Protein AF-A0A9D7XFF2-F1 (afdb_monomer_lite)

Secondary structure (DSSP, 8-state):
---EEEEEEEEE-TTS-EEEEEEEESSSEEEEEEEE------S---S-S--SEEEESSS-SSEEEEEEEEEEEEEEEEEE-TTS-EEEEEEEEEEEEEEEES--

Organism: NCBI:txid2981993

Sequence (104 aa):
METYELVRAAAIQNDDKIILVGSIFEGNDHFALARFNNTITGTINVGDKDNMFNIFPNPIHTFASIHINSSLNSGTLCIYNMLGNKMRTIEQIFGQQLQYNVNN

Foldseek 3Di:
DDKDWDFDDWDQDPQRKIKTWTWIDDVHTDTDIDIGDPPQDWDDPPVDPCPQKTWDRPVDDFKIKIFGPDWDQKDKDWDADPVRHTPDIDTRDGTGIDMDTPPD

Radius of gyration: 19.72 Å; chains: 1; bounding box: 46×26×52 Å

pLDDT: mean 83.87, std 11.92, range [46.62, 95.88]

InterPro domains:
  IPR026444 Secretion system, C-terminal sorting domain [PF18962] (54-103)

Structure (mmCIF, N/CA/C/O backbone):
data_AF-A0A9D7XFF2-F1
#
_entry.id   AF-A0A9D7XFF2-F1
#
loop_
_atom_site.group_PDB
_atom_site.id
_atom_site.type_symbol
_atom_site.label_atom_id
_atom_site.label_alt_id
_atom_site.label_comp_id
_atom_site.label_asym_id
_atom_site.label_entity_id
_atom_site.label_seq_id
_atom_site.pdbx_PDB_ins_code
_atom_site.Cartn_x
_atom_site.Cartn_y
_atom_site.Cartn_z
_atom_site.occupancy
_atom_site.B_iso_or_equiv
_atom_site.auth_seq_id
_atom_site.auth_comp_id
_atom_site.auth_asym_id
_atom_site.auth_atom_id
_atom_site.pdbx_PDB_model_num
ATOM 1 N N . MET A 1 1 ? 32.589 8.016 -22.426 1.00 65.12 1 MET A N 1
ATOM 2 C CA . MET A 1 1 ? 31.544 7.354 -23.230 1.00 65.12 1 MET A CA 1
ATOM 3 C C . MET A 1 1 ? 30.303 7.375 -22.364 1.00 65.12 1 MET A C 1
ATOM 5 O O . MET A 1 1 ? 30.412 6.959 -21.219 1.00 65.12 1 MET A O 1
ATOM 9 N N . GLU A 1 2 ? 29.216 7.990 -22.820 1.00 74.31 2 GLU A N 1
ATOM 10 C CA . GLU A 1 2 ? 27.999 8.105 -22.010 1.00 74.31 2 GLU A CA 1
ATOM 11 C C . GLU A 1 2 ? 27.242 6.780 -22.067 1.00 74.31 2 GLU A C 1
ATOM 13 O O . GLU A 1 2 ? 26.965 6.270 -23.152 1.00 74.31 2 GLU A O 1
ATOM 18 N N . THR A 1 3 ? 26.972 6.197 -20.904 1.00 86.12 3 THR A N 1
ATOM 19 C CA . THR A 1 3 ? 26.051 5.074 -20.769 1.00 86.12 3 THR A CA 1
ATOM 20 C C . THR A 1 3 ? 24.644 5.630 -20.623 1.00 86.12 3 THR A C 1
ATOM 22 O O . THR A 1 3 ? 24.431 6.626 -19.928 1.00 86.12 3 THR A O 1
ATOM 25 N N . TYR A 1 4 ? 23.677 5.009 -21.289 1.00 84.44 4 TYR A N 1
ATOM 26 C CA . TYR A 1 4 ? 22.277 5.387 -21.138 1.00 84.44 4 TYR A CA 1
ATOM 27 C C . TYR A 1 4 ? 21.376 4.158 -21.122 1.00 84.44 4 TYR A C 1
ATOM 29 O O . TYR A 1 4 ? 21.694 3.111 -21.687 1.00 84.44 4 TYR A O 1
ATOM 37 N N . GLU A 1 5 ? 20.217 4.318 -20.493 1.00 88.44 5 GLU A N 1
ATOM 38 C CA . GLU A 1 5 ? 19.175 3.304 -20.402 1.00 88.44 5 GLU A CA 1
ATOM 39 C C . GLU A 1 5 ? 17.876 3.898 -20.949 1.00 88.44 5 GLU A C 1
ATOM 41 O O . GLU A 1 5 ? 17.477 5.001 -20.570 1.00 88.44 5 GLU A O 1
ATOM 46 N N . LEU A 1 6 ? 17.214 3.185 -21.862 1.00 90.06 6 LEU A N 1
ATOM 47 C CA . LEU A 1 6 ? 15.944 3.607 -22.451 1.00 90.06 6 LEU A CA 1
ATOM 48 C C . LEU A 1 6 ? 14.886 2.530 -22.262 1.00 90.06 6 LEU A C 1
ATOM 50 O O . LEU A 1 6 ? 15.048 1.402 -22.726 1.00 90.06 6 LEU A O 1
ATOM 54 N N . VAL A 1 7 ? 13.753 2.909 -21.676 1.00 94.31 7 VAL A N 1
ATOM 55 C CA . VAL A 1 7 ? 12.532 2.096 -21.683 1.00 94.31 7 VAL A CA 1
ATOM 56 C C . VAL A 1 7 ? 11.745 2.416 -22.952 1.00 94.31 7 VAL A C 1
ATOM 58 O O . VAL A 1 7 ? 11.442 3.576 -23.225 1.00 94.31 7 VAL A O 1
ATOM 61 N N . ARG A 1 8 ? 11.412 1.390 -23.740 1.00 94.25 8 ARG A N 1
ATOM 62 C CA . ARG A 1 8 ? 10.678 1.530 -25.010 1.00 94.25 8 ARG A CA 1
ATOM 63 C C . ARG A 1 8 ? 9.209 1.145 -24.895 1.00 94.25 8 ARG A C 1
ATOM 65 O O . ARG A 1 8 ? 8.384 1.727 -25.591 1.00 94.25 8 ARG A O 1
ATOM 72 N N . ALA A 1 9 ? 8.881 0.175 -24.045 1.00 95.56 9 ALA A N 1
ATOM 73 C CA . ALA A 1 9 ? 7.498 -0.210 -23.791 1.00 95.56 9 ALA A CA 1
ATOM 74 C C . ALA A 1 9 ? 7.323 -0.829 -22.401 1.00 95.56 9 ALA A C 1
ATOM 76 O O . ALA A 1 9 ? 8.270 -1.353 -21.809 1.00 95.56 9 ALA A O 1
ATOM 77 N N . ALA A 1 10 ? 6.083 -0.783 -21.918 1.00 94.00 10 ALA A N 1
ATOM 78 C CA . ALA A 1 10 ? 5.640 -1.396 -20.677 1.00 94.00 10 ALA A CA 1
ATOM 79 C C . ALA A 1 10 ? 4.362 -2.210 -20.920 1.00 94.00 10 ALA A C 1
ATOM 81 O O . ALA A 1 10 ? 3.528 -1.815 -21.737 1.00 94.00 10 ALA A O 1
ATOM 82 N N . ALA A 1 11 ? 4.195 -3.321 -20.203 1.00 94.06 11 ALA A N 1
ATOM 83 C CA . ALA A 1 11 ? 2.981 -4.132 -20.241 1.00 94.06 11 ALA A CA 1
ATOM 84 C C . ALA A 1 11 ? 2.634 -4.692 -18.855 1.00 94.06 11 ALA A C 1
ATOM 86 O O . ALA A 1 11 ? 3.527 -5.055 -18.086 1.00 94.06 11 ALA A O 1
ATOM 87 N N . ILE A 1 12 ? 1.333 -4.795 -18.571 1.00 89.56 12 ILE A N 1
ATOM 88 C CA . ILE A 1 12 ? 0.794 -5.526 -17.418 1.00 89.56 12 ILE A CA 1
ATOM 89 C C . ILE A 1 12 ? 0.491 -6.955 -17.876 1.00 89.56 12 ILE A C 1
ATOM 91 O O . ILE A 1 12 ? -0.153 -7.162 -18.905 1.00 89.56 12 ILE A O 1
ATOM 95 N N . GLN A 1 13 ? 0.986 -7.940 -17.137 1.00 87.94 13 GLN A N 1
ATOM 96 C CA . GLN A 1 13 ? 0.762 -9.357 -17.402 1.00 87.94 13 GLN A CA 1
ATOM 97 C C . GLN A 1 13 ? -0.504 -9.864 -16.691 1.00 87.94 13 GLN A C 1
ATOM 99 O O . GLN A 1 13 ? -0.944 -9.280 -15.708 1.00 87.94 13 GLN A O 1
ATOM 104 N N . ASN A 1 14 ? -1.050 -11.005 -17.132 1.00 87.88 14 ASN A N 1
ATOM 105 C CA . ASN A 1 14 ? -2.241 -11.635 -16.528 1.00 87.88 14 ASN A CA 1
ATOM 106 C C . ASN A 1 14 ? -2.059 -12.062 -15.055 1.00 87.88 14 ASN A C 1
ATOM 108 O O . ASN A 1 14 ? -3.018 -12.485 -14.421 1.00 87.88 14 ASN A O 1
ATOM 112 N N . ASP A 1 15 ? -0.833 -12.015 -14.533 1.00 83.31 15 ASP A N 1
ATOM 113 C CA . ASP A 1 15 ? -0.484 -12.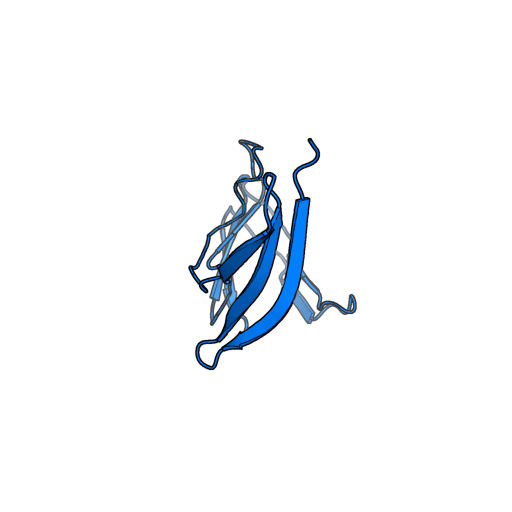299 -13.141 1.00 83.31 15 ASP A CA 1
ATOM 114 C C . ASP A 1 15 ? -0.190 -11.019 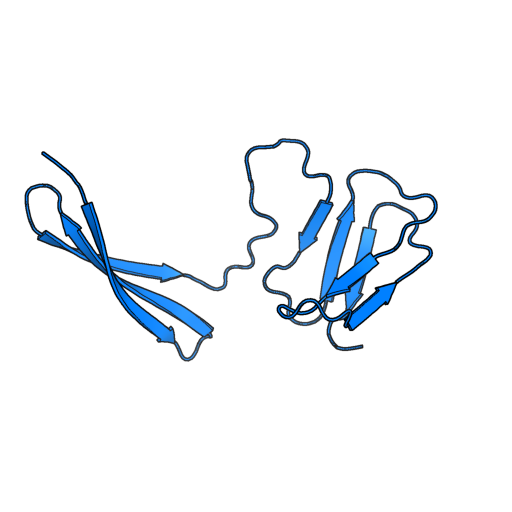-12.327 1.00 83.31 15 ASP A C 1
ATOM 116 O O . ASP A 1 15 ? 0.547 -11.082 -11.336 1.00 83.31 15 ASP A O 1
ATOM 120 N N . ASP A 1 16 ? -0.733 -9.880 -12.783 1.00 79.12 16 ASP A N 1
ATOM 121 C CA . ASP A 1 16 ? -0.633 -8.519 -12.232 1.00 79.12 16 ASP A CA 1
ATOM 122 C C . ASP A 1 16 ? 0.794 -7.965 -12.105 1.00 79.12 16 ASP A C 1
ATOM 124 O O . ASP A 1 16 ? 1.040 -7.019 -11.356 1.00 79.12 16 ASP A O 1
ATOM 128 N N . LYS A 1 17 ? 1.757 -8.544 -12.827 1.00 84.62 17 LYS A N 1
ATOM 129 C CA . LYS A 1 17 ? 3.152 -8.080 -12.850 1.00 84.62 17 LYS A CA 1
ATOM 130 C C . LYS A 1 17 ? 3.397 -7.108 -13.995 1.00 84.62 17 LYS A C 1
ATOM 132 O O . LYS A 1 17 ? 2.734 -7.165 -15.031 1.00 84.62 17 LYS A O 1
ATOM 137 N N . ILE A 1 18 ? 4.404 -6.254 -13.833 1.00 89.44 18 ILE A N 1
ATOM 138 C CA . ILE A 1 18 ? 4.806 -5.278 -14.852 1.00 89.44 18 ILE A CA 1
ATOM 139 C C . ILE A 1 18 ? 6.076 -5.765 -15.548 1.00 89.44 18 ILE A C 1
ATOM 141 O O . ILE A 1 18 ? 7.060 -6.119 -14.893 1.00 89.44 18 ILE A O 1
ATOM 145 N N . ILE A 1 19 ? 6.075 -5.739 -16.879 1.00 91.56 19 ILE A N 1
ATOM 146 C CA . ILE A 1 19 ? 7.274 -5.906 -17.704 1.00 91.56 19 ILE A CA 1
ATOM 147 C C . ILE A 1 19 ? 7.630 -4.571 -18.351 1.00 91.56 19 ILE A C 1
ATOM 149 O O . ILE A 1 19 ? 6.763 -3.921 -18.932 1.00 91.56 19 ILE A O 1
ATOM 153 N N . LEU A 1 20 ? 8.914 -4.213 -18.306 1.00 94.62 20 LEU A N 1
ATOM 154 C CA . LEU A 1 20 ? 9.517 -3.154 -19.110 1.00 94.62 20 LEU A CA 1
ATOM 155 C C . LEU A 1 20 ? 10.490 -3.769 -20.118 1.00 94.62 20 LEU A C 1
ATOM 157 O O . LEU A 1 20 ? 11.313 -4.611 -19.753 1.00 94.62 20 LEU A O 1
ATOM 161 N N . VAL A 1 21 ? 10.419 -3.320 -21.369 1.00 95.38 21 VAL A N 1
ATOM 162 C CA . VAL A 1 21 ? 11.387 -3.658 -22.423 1.00 95.38 21 VAL A CA 1
ATOM 163 C C . VAL A 1 21 ? 12.087 -2.403 -22.909 1.00 95.38 21 VAL A C 1
ATOM 165 O O . VAL A 1 21 ? 11.482 -1.329 -23.000 1.00 95.38 21 VAL A O 1
ATOM 168 N N . GLY A 1 22 ? 13.363 -2.535 -23.242 1.00 95.25 22 GLY A N 1
ATOM 169 C CA . GLY A 1 22 ? 14.195 -1.391 -23.560 1.00 95.25 22 GLY A CA 1
ATOM 170 C C . GLY A 1 22 ? 15.548 -1.761 -24.139 1.00 95.25 22 GLY A C 1
ATOM 171 O O . GLY A 1 22 ? 15.773 -2.888 -24.588 1.00 95.25 22 GLY A O 1
ATOM 172 N N . SER A 1 23 ? 16.441 -0.782 -24.127 1.00 94.75 23 SER A N 1
ATOM 173 C CA . SER A 1 23 ? 17.832 -0.954 -24.522 1.00 94.75 23 SER A CA 1
ATOM 174 C C . SER A 1 23 ? 18.768 -0.243 -23.553 1.00 94.75 23 SER A C 1
ATOM 176 O O . SER A 1 23 ? 18.435 0.824 -23.035 1.00 94.75 23 SER A O 1
ATOM 178 N N . ILE A 1 24 ? 19.936 -0.835 -23.334 1.00 93.88 24 ILE A N 1
ATOM 179 C CA . ILE A 1 24 ? 21.050 -0.238 -22.594 1.00 93.88 24 ILE A CA 1
ATOM 180 C C . ILE A 1 24 ? 22.177 -0.010 -23.593 1.00 93.88 24 ILE A C 1
ATOM 182 O O . ILE A 1 24 ? 22.459 -0.895 -24.402 1.00 93.88 24 ILE A O 1
ATOM 186 N N . PHE A 1 25 ? 22.812 1.155 -23.534 1.00 91.31 25 PHE A N 1
A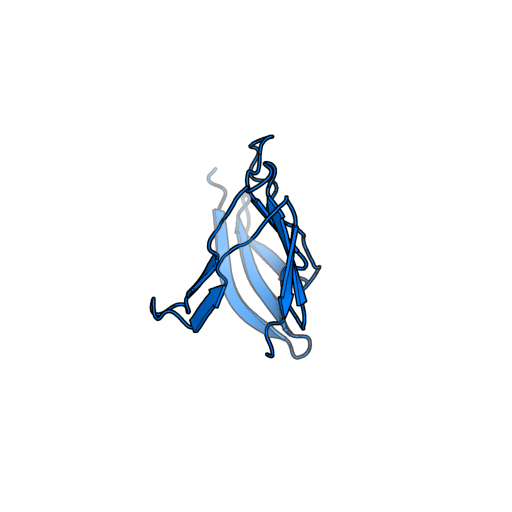TOM 187 C CA . PHE A 1 25 ? 23.986 1.453 -24.340 1.00 91.31 25 PHE A CA 1
ATOM 188 C C . PHE A 1 25 ? 25.240 1.478 -23.473 1.00 91.31 25 PHE A C 1
ATOM 190 O O . PHE A 1 25 ? 25.387 2.325 -22.590 1.00 91.31 25 PHE A O 1
ATOM 197 N N . GLU A 1 26 ? 26.165 0.568 -23.769 1.00 88.88 26 GLU A N 1
ATOM 198 C CA . GLU A 1 26 ? 27.489 0.494 -23.144 1.00 88.88 26 GLU A CA 1
ATOM 199 C C . GLU A 1 26 ? 28.554 0.326 -24.235 1.00 88.88 26 GLU A C 1
ATOM 201 O O . GLU A 1 26 ? 29.197 -0.709 -24.394 1.00 88.88 26 GLU A O 1
ATOM 206 N N . GLY A 1 27 ? 28.655 1.336 -25.097 1.00 89.31 27 GLY A N 1
ATOM 207 C CA . GLY A 1 27 ? 29.503 1.295 -26.290 1.00 89.31 27 GLY A CA 1
ATOM 208 C C . GLY A 1 27 ? 28.907 0.523 -27.470 1.00 89.31 27 GLY A C 1
ATOM 209 O O . GLY A 1 27 ? 29.332 0.753 -28.599 1.00 89.31 27 GLY A O 1
ATOM 210 N N . ASN A 1 28 ? 27.886 -0.301 -27.225 1.00 90.06 28 ASN A N 1
ATOM 211 C CA . ASN A 1 28 ? 26.969 -0.891 -28.202 1.00 90.06 28 ASN A CA 1
ATOM 212 C C . ASN A 1 28 ? 25.551 -0.970 -27.605 1.00 90.06 28 ASN A C 1
ATOM 214 O O . ASN A 1 28 ? 25.396 -0.934 -26.383 1.00 90.06 28 ASN A O 1
ATOM 218 N N . ASP A 1 29 ? 24.530 -1.095 -28.458 1.00 90.19 29 ASP A N 1
ATOM 219 C CA . ASP A 1 29 ? 23.139 -1.285 -28.031 1.00 90.19 29 ASP A CA 1
ATOM 220 C C . ASP A 1 29 ? 22.871 -2.735 -27.613 1.00 90.19 29 ASP A C 1
ATOM 222 O O . ASP A 1 29 ? 23.030 -3.668 -28.404 1.00 90.19 29 ASP A O 1
ATOM 226 N N . HIS A 1 30 ? 22.387 -2.920 -26.388 1.00 93.44 30 HIS A N 1
ATOM 227 C CA . HIS A 1 30 ? 21.954 -4.206 -25.850 1.00 93.44 30 HIS A CA 1
ATOM 228 C C . HIS A 1 30 ? 20.456 -4.186 -25.555 1.00 93.44 30 HIS A C 1
ATOM 230 O O . HIS A 1 30 ? 19.924 -3.206 -25.037 1.00 93.44 30 HIS A O 1
ATOM 236 N N . PHE A 1 31 ? 19.766 -5.288 -25.849 1.00 93.56 31 PHE A N 1
ATOM 237 C CA . PHE A 1 31 ? 18.382 -5.479 -25.423 1.00 93.56 31 PHE A CA 1
ATOM 238 C C . PHE A 1 31 ? 18.309 -5.636 -23.899 1.00 93.56 31 PHE A C 1
ATOM 240 O O . PHE A 1 31 ? 19.089 -6.389 -23.315 1.00 93.56 31 PHE A O 1
ATOM 247 N N . ALA A 1 32 ? 17.343 -4.969 -23.270 1.00 92.88 32 ALA A N 1
ATOM 248 C CA . ALA A 1 32 ? 17.115 -5.036 -21.833 1.00 92.88 32 ALA A CA 1
ATOM 249 C C . ALA A 1 32 ? 15.653 -5.365 -21.507 1.00 92.88 32 ALA A C 1
ATOM 251 O O . ALA A 1 32 ? 14.720 -4.876 -22.151 1.00 92.88 32 ALA A O 1
ATOM 252 N N . LEU A 1 33 ? 15.466 -6.186 -20.473 1.00 91.69 33 LEU A N 1
ATOM 253 C CA . LEU A 1 33 ? 14.169 -6.626 -19.967 1.00 91.69 33 LEU A CA 1
ATOM 254 C C . LEU A 1 33 ? 14.183 -6.572 -18.439 1.00 91.69 33 LEU A C 1
ATOM 256 O O . LEU A 1 33 ? 15.036 -7.194 -17.807 1.00 91.69 33 LEU A O 1
ATOM 260 N N . ALA A 1 34 ? 13.198 -5.895 -17.855 1.00 89.06 34 ALA A N 1
ATOM 261 C CA . ALA A 1 34 ? 12.956 -5.906 -16.417 1.00 89.06 34 ALA A CA 1
ATOM 262 C C . ALA A 1 34 ? 11.538 -6.409 -16.139 1.00 89.06 34 ALA A C 1
ATOM 264 O O . ALA A 1 34 ? 10.574 -5.950 -16.753 1.00 89.06 34 ALA A O 1
ATOM 265 N N . ARG A 1 35 ? 11.403 -7.350 -15.200 1.00 84.31 35 ARG A N 1
ATOM 266 C CA . ARG A 1 35 ? 10.106 -7.842 -14.723 1.00 84.31 35 ARG A CA 1
ATOM 267 C C . ARG A 1 35 ? 9.973 -7.528 -13.242 1.00 84.31 35 ARG A C 1
ATOM 269 O O . ARG A 1 35 ? 10.700 -8.082 -12.419 1.00 84.31 35 ARG A O 1
ATOM 276 N N . PHE A 1 36 ? 9.033 -6.655 -12.913 1.00 80.25 36 PHE A N 1
ATOM 277 C CA . PHE A 1 36 ? 8.700 -6.317 -11.539 1.00 80.25 36 PHE A CA 1
ATOM 278 C C . PHE A 1 36 ? 7.743 -7.372 -11.007 1.00 80.25 36 PHE A C 1
ATOM 280 O O . PHE A 1 36 ? 6.605 -7.497 -11.458 1.00 80.25 36 PHE A O 1
ATOM 287 N N . ASN A 1 37 ? 8.235 -8.173 -10.070 1.00 78.00 37 ASN A N 1
ATOM 288 C CA . ASN A 1 37 ? 7.415 -9.159 -9.392 1.00 78.00 37 ASN A CA 1
ATOM 289 C C . ASN A 1 37 ? 6.595 -8.474 -8.295 1.00 78.00 37 ASN A C 1
ATOM 291 O O . ASN A 1 37 ? 7.114 -7.607 -7.597 1.00 78.00 37 ASN A O 1
ATOM 295 N N . ASN A 1 38 ? 5.363 -8.940 -8.076 1.00 67.06 38 ASN A N 1
ATOM 296 C CA . ASN A 1 38 ? 4.524 -8.559 -6.931 1.00 67.06 38 ASN A CA 1
ATOM 297 C C . ASN A 1 38 ? 5.023 -9.200 -5.628 1.00 67.06 38 ASN A C 1
ATOM 299 O O . ASN A 1 38 ? 4.246 -9.732 -4.836 1.00 67.06 38 ASN A O 1
ATOM 303 N N . THR A 1 39 ? 6.338 -9.216 -5.422 1.00 66.62 39 THR A N 1
ATOM 304 C CA . THR A 1 39 ? 6.905 -9.582 -4.134 1.00 66.62 39 THR A CA 1
ATOM 305 C C . THR A 1 39 ? 6.408 -8.547 -3.141 1.00 66.62 39 THR A C 1
ATOM 307 O O . THR A 1 39 ? 6.614 -7.353 -3.338 1.00 66.62 39 THR A O 1
ATOM 310 N N . ILE A 1 40 ? 5.740 -9.005 -2.087 1.00 58.88 40 ILE A N 1
ATOM 311 C CA . ILE A 1 40 ? 5.373 -8.149 -0.968 1.00 58.88 40 ILE A CA 1
ATOM 312 C C . ILE A 1 40 ? 6.678 -7.656 -0.351 1.00 58.88 40 ILE A C 1
ATOM 314 O O . ILE A 1 40 ? 7.349 -8.376 0.389 1.00 58.88 40 ILE A O 1
ATOM 318 N N . THR A 1 41 ? 7.059 -6.433 -0.683 1.00 58.25 41 THR A N 1
ATOM 319 C CA . THR A 1 41 ? 8.159 -5.746 -0.029 1.00 58.25 41 THR A CA 1
ATOM 320 C C . THR A 1 41 ? 7.524 -4.899 1.056 1.00 58.25 41 THR A C 1
ATOM 322 O O . THR A 1 41 ? 6.909 -3.869 0.776 1.00 58.25 41 THR A O 1
ATOM 325 N N . GLY A 1 42 ? 7.631 -5.348 2.309 1.00 59.28 42 GLY A N 1
ATOM 326 C CA . GLY A 1 42 ? 7.467 -4.427 3.430 1.00 59.28 42 GLY A CA 1
ATOM 327 C C . GLY A 1 42 ? 8.374 -3.218 3.197 1.00 59.28 42 GLY A C 1
ATOM 328 O O . GLY A 1 42 ? 9.482 -3.400 2.701 1.00 59.28 42 GLY A O 1
ATOM 329 N N . THR A 1 43 ? 7.829 -2.026 3.455 1.00 57.69 43 THR A N 1
ATOM 330 C CA . THR A 1 43 ? 8.460 -0.692 3.471 1.00 57.69 43 THR A CA 1
ATOM 331 C C . THR A 1 43 ? 9.837 -0.546 2.822 1.00 57.69 43 THR A C 1
ATOM 333 O O . THR A 1 43 ? 10.819 -1.144 3.250 1.00 57.69 43 THR A O 1
ATOM 336 N N . ILE A 1 44 ? 9.911 0.365 1.846 1.00 56.22 44 ILE A N 1
ATOM 337 C CA . ILE A 1 44 ? 11.151 0.899 1.277 1.00 56.22 44 ILE A CA 1
ATOM 338 C C . ILE A 1 44 ? 12.153 1.132 2.420 1.00 56.22 44 ILE A C 1
ATOM 340 O O . ILE A 1 44 ? 11.905 1.949 3.306 1.00 56.22 44 ILE A O 1
ATOM 344 N N . ASN A 1 45 ? 13.285 0.424 2.397 1.00 51.03 45 ASN A N 1
ATOM 345 C CA . ASN A 1 45 ? 14.478 0.835 3.133 1.00 51.03 45 ASN A CA 1
ATOM 346 C C . ASN A 1 45 ? 15.015 2.098 2.442 1.00 51.03 45 ASN A C 1
ATOM 348 O O . ASN A 1 45 ? 16.027 2.055 1.745 1.00 51.03 45 ASN A O 1
ATOM 352 N N . VAL A 1 46 ? 14.300 3.220 2.564 1.00 57.47 46 VAL A N 1
ATOM 353 C CA . VAL A 1 46 ? 14.947 4.524 2.440 1.00 57.47 46 VAL A CA 1
ATOM 354 C C . VAL A 1 46 ? 15.889 4.558 3.636 1.00 57.47 46 VAL A C 1
ATOM 356 O O . VAL A 1 46 ? 15.462 4.207 4.729 1.00 57.47 46 VAL A O 1
ATOM 359 N N . GLY A 1 47 ? 17.173 4.835 3.418 1.00 46.62 47 GLY A N 1
ATOM 360 C CA . GLY A 1 47 ? 18.276 4.614 4.366 1.00 46.62 47 GLY A CA 1
ATOM 361 C C . GLY A 1 47 ? 18.224 5.355 5.711 1.00 46.62 47 GLY A C 1
ATOM 362 O O . GLY A 1 47 ? 19.264 5.489 6.354 1.00 46.62 47 GLY A O 1
ATOM 363 N N . ASP A 1 48 ? 17.055 5.802 6.156 1.00 54.78 48 ASP A N 1
ATOM 364 C CA . ASP A 1 48 ? 16.821 6.362 7.472 1.00 54.78 48 ASP A CA 1
ATOM 365 C C . ASP A 1 48 ? 16.541 5.221 8.454 1.00 54.78 48 ASP A C 1
ATOM 367 O O . ASP A 1 48 ? 15.538 4.513 8.385 1.00 54.78 48 ASP A O 1
ATOM 371 N N . LYS A 1 49 ? 17.464 5.031 9.401 1.00 56.25 49 LYS A N 1
ATOM 372 C CA . LYS A 1 49 ? 17.390 3.998 10.449 1.00 56.25 49 LYS A CA 1
ATOM 373 C C . LYS A 1 49 ? 16.196 4.154 11.404 1.00 56.25 49 LYS A C 1
ATOM 375 O O . LYS A 1 49 ? 16.001 3.286 12.246 1.00 56.25 49 LYS A O 1
ATOM 380 N N . ASP A 1 50 ? 15.385 5.194 11.229 1.00 64.19 50 ASP A N 1
ATOM 381 C CA . ASP A 1 50 ? 14.248 5.543 12.072 1.00 64.19 50 ASP A CA 1
ATOM 382 C C . ASP A 1 50 ? 12.992 5.794 11.226 1.00 64.19 50 ASP A C 1
ATOM 384 O O . ASP A 1 50 ? 12.402 6.875 11.257 1.00 64.19 50 ASP A O 1
ATOM 388 N N . ASN A 1 51 ? 12.540 4.790 10.466 1.00 62.72 51 ASN A N 1
ATOM 389 C CA . ASN A 1 51 ? 11.193 4.843 9.898 1.00 62.72 51 ASN A CA 1
ATOM 390 C C . ASN A 1 51 ? 10.181 4.964 11.049 1.00 62.72 51 ASN A C 1
ATOM 392 O O . ASN A 1 51 ? 9.879 3.997 11.749 1.00 62.72 51 ASN A O 1
ATOM 396 N N . MET A 1 52 ? 9.650 6.173 11.243 1.00 71.31 52 MET A N 1
ATOM 397 C CA . MET A 1 52 ? 8.661 6.493 12.279 1.00 71.31 52 MET A CA 1
ATOM 398 C C . MET A 1 52 ? 7.381 5.655 12.132 1.00 71.31 52 MET A C 1
ATOM 400 O O . MET A 1 52 ? 6.640 5.472 13.098 1.00 71.31 52 MET A O 1
ATOM 404 N N . PHE A 1 53 ? 7.123 5.145 10.928 1.00 80.44 53 PHE A N 1
ATOM 405 C CA . PHE A 1 53 ? 5.892 4.479 10.550 1.00 80.44 53 PHE A CA 1
ATOM 406 C C . PHE A 1 53 ? 6.145 3.444 9.447 1.00 80.44 53 PHE A C 1
ATOM 408 O O . PHE A 1 53 ? 6.773 3.757 8.438 1.00 80.44 53 PHE A O 1
ATOM 415 N N . ASN A 1 54 ? 5.622 2.230 9.617 1.00 83.31 54 ASN A N 1
ATOM 416 C CA . ASN A 1 54 ? 5.737 1.133 8.662 1.00 83.31 54 ASN A CA 1
ATOM 417 C C . ASN A 1 54 ? 4.358 0.561 8.327 1.00 83.31 54 ASN A C 1
ATOM 419 O O . ASN A 1 54 ? 3.550 0.331 9.224 1.00 83.31 54 ASN A O 1
ATOM 423 N N . ILE A 1 55 ? 4.108 0.269 7.047 1.00 84.50 55 ILE A N 1
ATOM 424 C CA . ILE A 1 55 ? 2.894 -0.427 6.597 1.00 84.50 55 ILE A CA 1
ATOM 425 C C . ILE A 1 55 ? 3.282 -1.699 5.854 1.00 84.50 55 ILE A C 1
ATOM 427 O O . ILE A 1 55 ? 4.112 -1.665 4.943 1.00 84.50 55 ILE A O 1
ATOM 431 N N . PHE A 1 56 ? 2.650 -2.814 6.208 1.00 82.19 56 PHE A N 1
ATOM 432 C CA . PHE A 1 56 ? 2.825 -4.086 5.514 1.00 82.19 56 PHE A CA 1
ATOM 433 C C . PHE A 1 56 ? 1.589 -4.990 5.646 1.00 82.19 56 PHE A C 1
ATOM 435 O O . PHE A 1 56 ? 0.885 -4.903 6.647 1.00 82.19 56 PHE A O 1
ATOM 442 N N . PRO A 1 57 ? 1.332 -5.909 4.702 1.00 79.44 57 PRO A N 1
ATOM 443 C CA . PRO A 1 57 ? 2.027 -6.073 3.427 1.00 79.44 57 PRO A CA 1
ATOM 444 C C . PRO A 1 57 ? 1.740 -4.911 2.465 1.00 79.44 57 PRO A C 1
ATOM 446 O O . PRO A 1 57 ? 0.640 -4.375 2.457 1.00 79.44 57 PRO A O 1
ATOM 449 N N . ASN A 1 58 ? 2.729 -4.522 1.660 1.00 67.94 58 ASN A N 1
ATOM 450 C CA . ASN A 1 58 ? 2.529 -3.680 0.482 1.00 67.94 58 ASN A CA 1
ATOM 451 C C . ASN A 1 58 ? 2.984 -4.484 -0.751 1.00 67.94 58 ASN A C 1
ATOM 453 O O . ASN A 1 58 ? 4.146 -4.901 -0.760 1.00 67.94 58 ASN A O 1
ATOM 457 N N . PRO A 1 59 ? 2.135 -4.733 -1.769 1.00 81.31 59 PRO A N 1
ATOM 458 C CA . PRO A 1 59 ? 0.718 -4.350 -1.906 1.00 81.31 59 PRO A CA 1
ATOM 459 C C . PRO A 1 59 ? -0.232 -4.954 -0.853 1.00 81.31 59 PRO A C 1
ATOM 461 O O . PRO A 1 59 ? 0.013 -6.043 -0.333 1.00 81.31 59 PRO A O 1
ATOM 464 N N . ILE A 1 60 ? -1.322 -4.241 -0.537 1.00 83.31 60 ILE A N 1
ATOM 465 C CA . ILE A 1 60 ? -2.326 -4.652 0.462 1.00 83.31 60 ILE A CA 1
ATOM 466 C C . ILE A 1 60 ? -3.46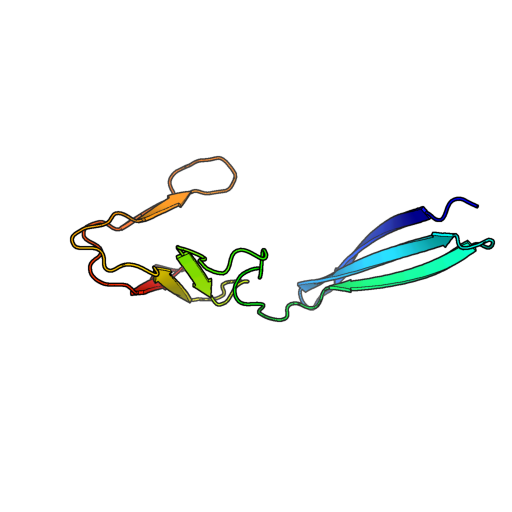9 -5.402 -0.235 1.00 83.31 60 ILE A C 1
ATOM 468 O O . ILE A 1 60 ? -4.103 -4.850 -1.129 1.00 83.31 60 ILE A O 1
ATOM 472 N N . HIS A 1 61 ? -3.776 -6.625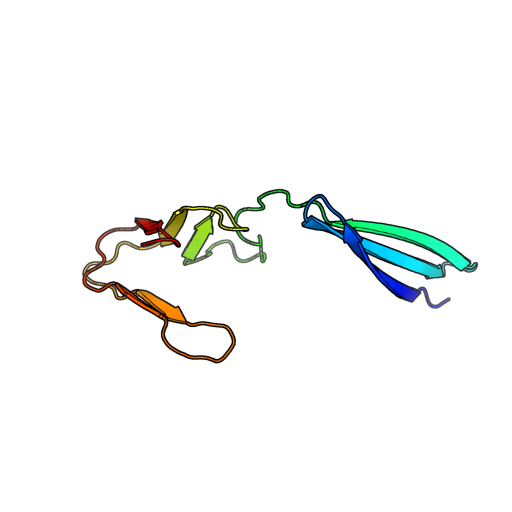 0.213 1.00 80.56 61 HIS A N 1
ATOM 473 C CA . HIS A 1 61 ? -4.915 -7.405 -0.300 1.00 80.56 61 HIS A CA 1
ATOM 474 C C . HIS A 1 61 ? -6.179 -7.265 0.561 1.00 80.56 61 HIS A C 1
ATOM 476 O O . HIS A 1 61 ? -7.225 -6.865 0.065 1.00 80.56 61 HIS A O 1
ATOM 482 N N . THR A 1 62 ? -6.084 -7.583 1.857 1.00 86.81 62 THR A N 1
ATOM 483 C CA . THR A 1 62 ? -7.241 -7.584 2.779 1.00 86.81 62 THR A CA 1
ATOM 484 C C . THR A 1 62 ? -6.970 -6.758 4.027 1.00 86.81 62 THR A C 1
ATOM 486 O O . THR A 1 62 ? -7.812 -5.975 4.455 1.00 86.81 62 THR A O 1
ATOM 489 N N . PHE A 1 63 ? -5.777 -6.903 4.604 1.00 87.00 63 PHE A N 1
ATOM 490 C CA . PHE A 1 63 ? -5.377 -6.169 5.794 1.00 87.00 63 PHE A CA 1
ATOM 491 C C . PHE A 1 63 ? -3.991 -5.572 5.622 1.00 87.00 63 PHE A C 1
ATOM 493 O O . PHE A 1 63 ? -3.127 -6.193 5.002 1.00 87.00 63 PHE A O 1
ATOM 500 N N . ALA A 1 64 ? -3.783 -4.411 6.231 1.00 87.88 64 ALA A N 1
ATOM 501 C CA . ALA A 1 64 ? -2.481 -3.802 6.423 1.00 87.88 64 ALA A CA 1
ATOM 502 C C . ALA A 1 64 ? -2.206 -3.644 7.920 1.00 87.88 64 ALA A C 1
ATOM 504 O O . ALA A 1 64 ? -3.007 -3.065 8.655 1.00 87.88 64 ALA A O 1
ATOM 505 N N . SER A 1 65 ? -1.068 -4.155 8.363 1.00 87.75 65 SER A N 1
ATOM 506 C CA . SER A 1 65 ? -0.465 -3.839 9.648 1.00 87.75 65 SER A CA 1
ATOM 507 C C . SER A 1 65 ? 0.276 -2.523 9.528 1.00 87.75 65 SER A C 1
ATOM 509 O O . SER A 1 65 ? 1.170 -2.362 8.698 1.00 87.75 65 SER A O 1
ATOM 511 N N . ILE A 1 66 ? -0.102 -1.600 10.391 1.00 88.25 66 ILE A N 1
ATOM 512 C CA . ILE A 1 66 ? 0.471 -0.275 10.502 1.00 88.25 66 ILE A CA 1
ATOM 513 C C . ILE A 1 66 ? 1.213 -0.234 11.833 1.00 88.25 66 ILE A C 1
ATOM 515 O O . ILE A 1 66 ? 0.586 -0.362 12.882 1.00 88.25 66 ILE A O 1
ATOM 519 N N . HIS A 1 67 ? 2.533 -0.097 11.786 1.00 87.44 67 HIS A N 1
ATOM 520 C CA . HIS A 1 67 ? 3.402 0.033 12.952 1.00 87.44 67 HIS A CA 1
ATOM 521 C C . HIS A 1 67 ? 3.941 1.451 13.059 1.00 87.44 67 HIS A C 1
ATOM 523 O O . HIS A 1 67 ? 4.309 2.056 12.058 1.00 87.44 67 HIS A O 1
ATOM 529 N N . ILE A 1 68 ? 4.026 1.955 14.278 1.00 87.31 68 ILE A N 1
ATOM 530 C CA . ILE A 1 68 ? 4.531 3.276 14.627 1.00 87.31 68 ILE A CA 1
ATOM 531 C C . ILE A 1 68 ? 5.647 3.043 15.637 1.00 87.31 68 ILE A C 1
ATOM 533 O O . ILE A 1 68 ? 5.460 2.304 16.599 1.00 87.31 68 ILE A O 1
ATOM 537 N N . ASN A 1 69 ? 6.807 3.657 15.426 1.00 84.50 69 ASN A N 1
ATOM 538 C CA . ASN A 1 69 ? 7.979 3.446 16.285 1.00 84.50 69 ASN A CA 1
ATOM 539 C C . ASN A 1 69 ? 7.837 4.116 17.674 1.00 84.50 69 ASN A C 1
ATOM 541 O O . ASN A 1 69 ? 8.687 3.987 18.548 1.00 84.50 69 ASN A O 1
ATOM 545 N N . SER A 1 70 ? 6.751 4.856 17.898 1.00 83.38 70 SER A N 1
ATOM 546 C CA . SER A 1 70 ? 6.418 5.480 19.174 1.00 83.38 70 SER A CA 1
ATOM 547 C C . SER A 1 70 ? 4.990 5.146 19.592 1.00 83.38 70 SER A C 1
ATOM 549 O O . SER A 1 70 ? 4.085 5.009 18.769 1.00 83.38 70 SER A O 1
ATOM 551 N N . SER A 1 71 ? 4.788 4.984 20.900 1.00 88.88 71 SER A N 1
ATOM 552 C CA . SER A 1 71 ? 3.467 4.683 21.446 1.00 88.88 71 SER A CA 1
ATOM 553 C C . SER A 1 71 ? 2.584 5.920 21.414 1.00 88.88 71 SER A C 1
ATOM 555 O O . SER A 1 71 ? 2.923 6.955 21.988 1.00 88.88 71 SER A O 1
ATOM 557 N N . LEU A 1 72 ? 1.420 5.792 20.787 1.00 88.81 72 LEU A N 1
ATOM 558 C CA . LEU A 1 72 ? 0.389 6.813 20.792 1.00 88.81 72 LEU A CA 1
ATOM 559 C C . LEU A 1 72 ? -0.456 6.715 22.064 1.00 88.81 72 LEU A C 1
ATOM 561 O O . LEU A 1 72 ? -0.909 5.635 22.445 1.00 88.81 72 LEU A O 1
ATOM 565 N N . ASN A 1 73 ? -0.710 7.867 22.683 1.00 91.25 73 ASN A N 1
ATOM 566 C CA . ASN A 1 73 ? -1.694 8.004 23.759 1.00 91.25 73 ASN A CA 1
ATOM 567 C C . ASN A 1 73 ? -3.088 8.369 23.234 1.00 91.25 73 ASN A C 1
ATOM 569 O O . ASN A 1 73 ? -4.049 8.242 23.973 1.00 91.25 73 ASN A O 1
ATOM 573 N N . SER A 1 74 ? -3.186 8.887 22.006 1.00 92.06 74 SER A N 1
ATOM 574 C CA . SER A 1 74 ? -4.420 9.094 21.239 1.00 92.06 74 SER A CA 1
ATOM 575 C C . SER A 1 74 ? -4.028 9.644 19.866 1.00 92.06 74 SER A C 1
ATOM 577 O O . SER A 1 74 ? -3.580 10.787 19.763 1.00 92.06 74 SER A O 1
ATOM 579 N N . GLY A 1 75 ? -4.123 8.827 18.821 1.00 89.62 75 GLY A N 1
ATOM 580 C CA . GLY A 1 75 ? -3.831 9.234 17.446 1.00 89.62 75 GLY A CA 1
ATOM 581 C C . GLY A 1 75 ? -5.023 9.092 16.511 1.00 89.62 75 GLY A C 1
ATOM 582 O O . GLY A 1 75 ? -5.994 8.398 16.811 1.00 89.62 75 GLY A O 1
ATOM 583 N N . THR A 1 76 ? -4.909 9.728 15.348 1.00 91.69 76 THR A N 1
ATOM 584 C CA . THR A 1 76 ? -5.923 9.685 14.294 1.00 91.69 76 THR A CA 1
ATOM 585 C C . THR A 1 76 ? -5.282 9.270 12.976 1.00 91.69 76 THR A C 1
ATOM 587 O O . THR A 1 76 ? -4.351 9.924 12.507 1.00 91.69 76 THR A O 1
ATOM 590 N N . LEU A 1 77 ? -5.802 8.215 12.349 1.00 89.44 77 LEU A N 1
ATOM 591 C CA . LEU A 1 77 ? -5.438 7.806 10.995 1.00 89.44 77 LEU A CA 1
ATOM 592 C C . LEU A 1 77 ? -6.478 8.332 10.005 1.00 89.44 77 LEU A C 1
ATOM 594 O O . LEU A 1 77 ? -7.664 8.033 10.124 1.00 89.44 77 LEU A O 1
ATOM 598 N N . CYS A 1 78 ? -6.023 9.072 8.997 1.00 90.81 78 CYS A N 1
ATOM 599 C CA . CYS A 1 78 ? -6.841 9.478 7.858 1.00 90.81 78 CYS A CA 1
ATOM 600 C C . CYS A 1 78 ? -6.358 8.764 6.594 1.00 90.81 78 CYS A C 1
ATOM 602 O O . CYS A 1 78 ? -5.166 8.777 6.294 1.00 90.81 78 CYS A O 1
ATOM 604 N N . ILE A 1 79 ? -7.288 8.186 5.839 1.00 89.94 79 ILE A N 1
ATOM 605 C CA . ILE A 1 79 ? -7.008 7.502 4.574 1.00 89.94 79 ILE A CA 1
ATOM 606 C C . ILE A 1 79 ? -7.616 8.326 3.451 1.00 89.94 79 ILE A C 1
ATOM 608 O O . ILE A 1 79 ? -8.804 8.649 3.495 1.00 89.94 79 ILE A O 1
ATOM 612 N N . TYR A 1 80 ? -6.807 8.648 2.448 1.00 91.38 80 TYR A N 1
ATOM 613 C CA . TYR A 1 80 ? -7.206 9.437 1.288 1.00 91.38 80 TYR A CA 1
ATOM 614 C C . TYR A 1 80 ? -7.030 8.621 0.011 1.00 91.38 80 TYR A C 1
ATOM 616 O O . TYR A 1 80 ? -6.135 7.780 -0.073 1.00 91.38 80 TYR A O 1
ATOM 624 N N . ASN A 1 81 ? -7.876 8.866 -0.986 1.00 88.50 81 ASN A N 1
ATOM 625 C CA . ASN A 1 81 ? -7.641 8.347 -2.329 1.00 88.50 81 ASN A CA 1
ATOM 626 C C . ASN A 1 81 ? -6.626 9.228 -3.088 1.00 88.50 81 ASN A C 1
ATOM 628 O O . ASN A 1 81 ? -6.243 10.304 -2.630 1.00 88.50 81 ASN A O 1
ATOM 632 N N . MET A 1 82 ? -6.227 8.800 -4.287 1.00 91.62 82 MET A N 1
ATOM 633 C CA . MET A 1 82 ? -5.278 9.537 -5.139 1.00 91.62 82 MET A CA 1
ATOM 634 C C . MET A 1 82 ? -5.788 10.898 -5.648 1.00 91.62 82 MET A C 1
ATOM 636 O O . MET A 1 82 ? -4.999 11.692 -6.147 1.00 91.62 82 MET A O 1
ATOM 640 N N . LEU A 1 83 ? -7.089 11.177 -5.519 1.00 95.88 83 LEU A N 1
ATOM 641 C CA . LEU A 1 83 ? -7.688 12.479 -5.831 1.00 95.88 83 LEU A CA 1
ATOM 642 C C . LEU A 1 83 ? -7.706 13.421 -4.613 1.00 95.88 83 LEU A C 1
ATOM 644 O O . LEU A 1 83 ? -8.158 14.555 -4.732 1.00 95.88 83 LEU A O 1
ATOM 648 N N . GLY A 1 84 ? -7.244 12.964 -3.442 1.00 92.06 84 GLY A N 1
ATOM 649 C CA . GLY A 1 84 ? -7.235 13.736 -2.196 1.00 92.06 84 GLY A CA 1
ATOM 650 C C . GLY A 1 84 ? -8.535 13.667 -1.388 1.00 92.06 84 GLY A C 1
ATOM 651 O O . GLY A 1 84 ? -8.639 14.311 -0.345 1.00 92.06 84 GLY A O 1
ATOM 652 N N . ASN A 1 85 ? -9.523 12.871 -1.805 1.00 94.75 85 ASN A N 1
ATOM 653 C CA . ASN A 1 85 ? -10.759 12.701 -1.040 1.00 94.75 85 ASN A CA 1
ATOM 654 C C . ASN A 1 85 ? -10.510 11.795 0.170 1.00 94.75 85 ASN A C 1
ATOM 656 O O . ASN A 1 85 ? -9.905 10.728 0.035 1.00 94.75 85 ASN A O 1
ATOM 660 N N . LYS A 1 86 ? -11.013 12.190 1.346 1.00 94.75 86 LYS A N 1
ATOM 661 C CA . LYS A 1 86 ? -10.915 11.387 2.571 1.00 94.75 86 LYS A CA 1
ATOM 662 C C . LYS A 1 86 ? -11.877 10.200 2.499 1.00 94.75 86 LYS A C 1
ATOM 664 O O . LYS A 1 86 ? -13.088 10.383 2.513 1.00 94.75 86 LYS A O 1
ATOM 669 N N . MET A 1 87 ? -11.322 8.996 2.450 1.00 91.56 87 MET A N 1
ATOM 670 C CA . MET A 1 87 ? -12.063 7.734 2.418 1.00 91.56 87 MET A CA 1
ATOM 671 C C . MET A 1 87 ? -12.423 7.246 3.822 1.00 91.56 87 MET A C 1
ATOM 673 O O . MET A 1 87 ? -13.480 6.650 4.013 1.00 91.56 87 MET A O 1
ATOM 677 N N . ARG A 1 88 ? -11.545 7.475 4.810 1.00 90.44 88 ARG A N 1
ATOM 678 C CA . ARG A 1 88 ? -11.751 6.999 6.184 1.00 90.44 88 ARG A CA 1
ATOM 679 C C . ARG A 1 88 ? -11.019 7.836 7.224 1.00 90.44 88 ARG A C 1
ATOM 681 O O . ARG A 1 88 ? -9.933 8.350 6.956 1.00 90.44 88 ARG A O 1
ATOM 688 N N . THR A 1 89 ? -11.596 7.867 8.422 1.00 93.50 89 THR A N 1
ATOM 689 C CA . THR A 1 89 ? -10.961 8.329 9.658 1.00 93.50 89 THR A CA 1
ATOM 690 C C . THR A 1 89 ? -11.059 7.227 10.712 1.00 93.50 89 THR A C 1
ATOM 692 O O . THR A 1 89 ? -12.133 6.661 10.903 1.00 93.50 89 THR A O 1
ATOM 695 N N . ILE A 1 90 ? -9.952 6.928 11.388 1.00 90.75 90 ILE A N 1
ATOM 696 C CA . ILE A 1 90 ? -9.912 6.090 12.591 1.00 90.75 90 ILE A CA 1
ATOM 697 C C . ILE A 1 90 ? -9.327 6.955 13.700 1.00 90.75 90 ILE A C 1
ATOM 699 O O . ILE A 1 90 ? -8.189 7.404 13.588 1.00 90.75 90 ILE A O 1
ATOM 703 N N . GLU A 1 91 ? -10.115 7.224 14.731 1.00 93.62 91 GLU A N 1
ATOM 704 C CA . GLU A 1 91 ? -9.726 8.062 15.867 1.00 93.62 91 GLU A CA 1
ATOM 705 C C . GLU A 1 91 ? -9.349 7.198 17.070 1.00 93.62 91 GLU A C 1
ATOM 707 O O . GLU A 1 91 ? -9.621 5.998 17.093 1.00 93.62 91 GLU A O 1
ATOM 712 N N . GLN A 1 92 ? -8.742 7.825 18.079 1.00 91.62 92 GLN A N 1
ATOM 713 C CA . GLN A 1 92 ? -8.404 7.185 19.353 1.00 91.62 92 GLN A CA 1
ATOM 714 C C . GLN A 1 92 ? -7.545 5.923 19.174 1.00 91.62 92 GLN A C 1
ATOM 716 O O . GLN A 1 92 ? -7.780 4.887 19.791 1.00 91.62 92 GLN A O 1
ATOM 721 N N . ILE A 1 93 ? -6.531 6.003 18.312 1.00 90.62 93 ILE A N 1
ATOM 722 C CA . ILE A 1 93 ? -5.528 4.947 18.175 1.00 90.62 93 ILE A CA 1
ATOM 723 C C . ILE A 1 93 ? -4.562 5.045 19.355 1.00 90.62 93 ILE A C 1
ATOM 725 O O . ILE A 1 93 ? -3.975 6.102 19.601 1.00 90.62 93 ILE A O 1
ATOM 729 N N . PHE A 1 94 ? -4.378 3.930 20.054 1.00 91.94 94 PHE A N 1
ATOM 730 C CA . PHE A 1 94 ? -3.445 3.795 21.167 1.00 91.94 94 PHE A CA 1
ATOM 731 C C . PHE A 1 94 ? -2.348 2.787 20.825 1.00 91.94 94 PHE A C 1
ATOM 733 O O . PHE A 1 94 ? -2.551 1.872 20.025 1.00 91.94 94 PHE A O 1
ATOM 740 N N . GLY A 1 95 ? -1.197 2.921 21.477 1.00 91.69 95 GLY A N 1
ATOM 741 C CA . GLY A 1 95 ? -0.082 1.999 21.300 1.00 91.69 95 GLY A CA 1
ATOM 742 C C . GLY A 1 95 ? 0.680 2.238 20.000 1.00 91.69 95 GLY A C 1
ATOM 743 O O . GLY A 1 95 ? 0.737 3.351 19.485 1.00 91.69 95 GLY A O 1
ATOM 744 N N . GLN A 1 96 ? 1.318 1.181 19.507 1.00 90.25 96 GLN A N 1
ATOM 745 C CA . GLN A 1 96 ? 2.291 1.246 18.410 1.00 90.25 96 GLN A CA 1
ATOM 746 C C . GLN A 1 96 ? 1.829 0.509 17.152 1.00 90.25 96 GLN A C 1
ATOM 748 O O . GLN A 1 96 ? 2.512 0.559 16.135 1.00 90.25 96 GLN A O 1
ATOM 753 N N . GLN A 1 97 ? 0.696 -0.195 17.199 1.00 89.19 97 GLN A N 1
ATOM 754 C CA . GLN A 1 97 ? 0.245 -1.036 16.097 1.00 89.19 97 GLN A CA 1
ATOM 755 C C . GLN A 1 97 ? -1.266 -0.937 15.893 1.00 89.19 97 GLN A C 1
ATOM 757 O O . GLN A 1 97 ? -2.044 -0.952 16.844 1.00 89.19 97 GLN A O 1
ATOM 762 N N . LEU A 1 98 ? -1.666 -0.894 14.627 1.00 90.50 98 LEU A N 1
ATOM 763 C CA . LEU A 1 98 ? -3.045 -0.915 14.156 1.00 90.50 98 LEU A CA 1
ATOM 764 C C . LEU A 1 98 ? -3.157 -1.932 13.017 1.00 90.50 98 LEU A C 1
ATOM 766 O O . LEU A 1 98 ? -2.276 -2.015 12.162 1.00 90.50 98 LEU A O 1
ATOM 770 N N . GLN A 1 99 ? -4.274 -2.655 12.962 1.00 90.12 99 GLN A N 1
ATOM 771 C CA . GLN A 1 99 ? -4.652 -3.428 11.783 1.00 90.12 99 GLN A CA 1
ATOM 772 C C . GLN A 1 99 ? -5.773 -2.706 11.038 1.00 90.12 99 GLN A C 1
ATOM 774 O O . GLN A 1 99 ? -6.828 -2.418 11.601 1.00 90.12 99 GLN A O 1
ATOM 779 N N . TYR A 1 100 ? -5.542 -2.420 9.762 1.00 89.12 100 TYR A N 1
ATOM 780 C CA . TYR A 1 100 ? -6.517 -1.800 8.878 1.00 89.12 100 TYR A CA 1
ATOM 781 C C . TYR A 1 100 ? -7.064 -2.834 7.891 1.00 89.12 100 TYR A C 1
ATOM 783 O O . TYR A 1 100 ? -6.286 -3.472 7.190 1.00 89.12 100 TYR A O 1
ATOM 791 N N . ASN A 1 101 ? -8.388 -2.998 7.830 1.00 89.75 101 ASN A N 1
ATOM 792 C CA . ASN A 1 101 ? -9.073 -3.800 6.812 1.00 89.75 101 ASN A CA 1
ATOM 793 C C . ASN A 1 101 ? -9.468 -2.896 5.639 1.00 89.75 101 ASN A C 1
ATOM 795 O O . ASN A 1 101 ? -10.171 -1.913 5.861 1.00 89.75 101 ASN A O 1
ATOM 799 N N . VAL A 1 102 ? -9.047 -3.227 4.415 1.00 82.31 102 VAL A N 1
ATOM 800 C CA . VAL A 1 102 ? -9.372 -2.423 3.220 1.00 82.31 102 VAL A CA 1
ATOM 801 C C . VAL A 1 102 ? -10.815 -2.602 2.735 1.00 82.31 102 VAL A C 1
ATOM 803 O O . VAL A 1 102 ? -11.297 -1.765 1.978 1.00 82.31 102 VAL A O 1
ATOM 806 N N . ASN A 1 103 ? -11.496 -3.672 3.158 1.00 80.31 103 ASN A N 1
ATOM 807 C CA . ASN A 1 103 ? -12.822 -4.056 2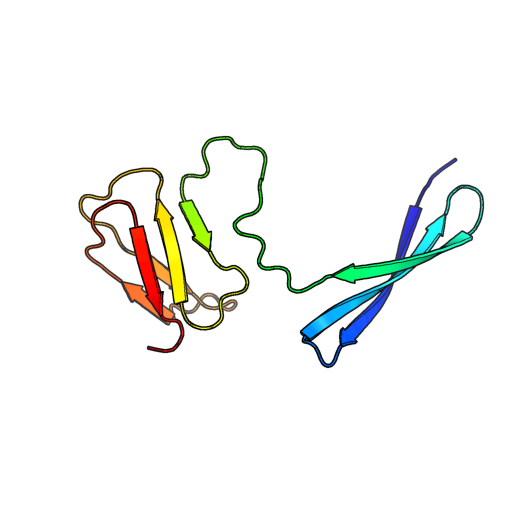.659 1.00 80.31 103 ASN A CA 1
ATOM 808 C C . ASN A 1 103 ? -13.986 -3.663 3.581 1.00 80.31 103 ASN A C 1
ATOM 810 O O . ASN A 1 103 ? -15.139 -3.761 3.168 1.00 80.31 103 ASN A O 1
ATOM 814 N N . ASN A 1 104 ? -13.699 -3.255 4.817 1.00 61.38 104 ASN A N 1
ATOM 815 C CA . ASN A 1 104 ? -14.700 -2.758 5.765 1.00 61.38 104 ASN A CA 1
ATOM 816 C C . ASN A 1 104 ? -14.629 -1.258 5.812 1.00 61.38 104 ASN A C 1
ATOM 818 O O . ASN A 1 104 ? -15.664 -0.611 6.062 1.00 61.38 104 ASN A O 1
#